Protein AF-A0A1M7CFV3-F1 (afdb_monomer)

pLDDT: mean 93.85, std 5.63, range [60.81, 97.88]

Structure (mmCIF, N/CA/C/O backbone):
data_AF-A0A1M7CFV3-F1
#
_entry.id   AF-A0A1M7CFV3-F1
#
loop_
_atom_site.group_PDB
_atom_site.id
_atom_site.type_symbol
_atom_site.label_atom_id
_atom_site.label_alt_id
_atom_site.label_comp_id
_atom_site.label_asym_id
_atom_site.label_entity_id
_atom_site.label_seq_id
_atom_site.pdbx_PDB_ins_code
_atom_site.Cartn_x
_atom_site.Cartn_y
_atom_site.Cartn_z
_atom_site.occupancy
_atom_site.B_iso_or_equiv
_atom_site.auth_seq_id
_atom_site.auth_comp_id
_atom_site.auth_asym_id
_atom_site.auth_atom_id
_atom_site.pdbx_PDB_model_num
ATOM 1 N N . ILE A 1 1 ? -6.345 -2.783 -17.648 1.00 60.81 1 ILE A N 1
ATOM 2 C CA . ILE A 1 1 ? -6.389 -3.584 -16.397 1.00 60.81 1 ILE A CA 1
ATOM 3 C C . ILE A 1 1 ? -7.479 -4.636 -16.555 1.00 60.81 1 ILE A C 1
ATOM 5 O O . ILE A 1 1 ? -8.569 -4.275 -16.983 1.00 60.81 1 ILE A O 1
ATOM 9 N N . LYS A 1 2 ? -7.207 -5.917 -16.269 1.00 65.56 2 LYS A N 1
ATOM 10 C CA . LYS A 1 2 ? -8.269 -6.935 -16.214 1.00 65.56 2 LYS A CA 1
ATOM 11 C C . 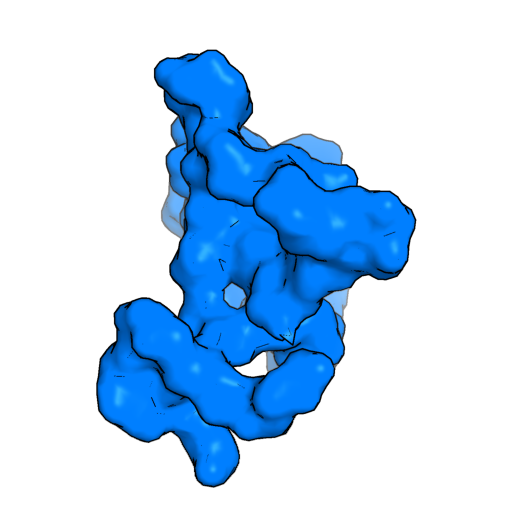LYS A 1 2 ? -9.064 -6.706 -14.920 1.00 65.56 2 LYS A C 1
ATOM 13 O O . LYS A 1 2 ? -8.446 -6.768 -13.855 1.00 65.56 2 LYS A O 1
ATOM 18 N N . PRO A 1 3 ? -10.379 -6.426 -14.973 1.00 72.81 3 PRO A N 1
ATOM 19 C CA . PRO A 1 3 ? -11.188 -6.326 -13.765 1.00 72.81 3 PRO A CA 1
ATOM 20 C C . PRO A 1 3 ? -11.040 -7.602 -12.933 1.00 72.81 3 PRO A C 1
ATOM 22 O O . PRO A 1 3 ? -10.974 -8.698 -13.489 1.00 72.81 3 PRO A O 1
ATOM 25 N N . ASN A 1 4 ? -10.966 -7.457 -11.612 1.00 81.56 4 ASN A N 1
ATOM 26 C CA . ASN A 1 4 ? -10.833 -8.572 -10.675 1.00 81.56 4 ASN A CA 1
ATOM 27 C C . ASN A 1 4 ? -9.621 -9.494 -10.914 1.00 81.56 4 ASN A C 1
ATOM 29 O O . ASN A 1 4 ? -9.733 -10.716 -10.874 1.00 81.56 4 ASN A O 1
ATOM 33 N N . HIS A 1 5 ? -8.442 -8.922 -11.171 1.00 89.06 5 HIS A N 1
ATOM 34 C CA . HIS A 1 5 ? -7.226 -9.714 -11.347 1.00 89.06 5 HIS A CA 1
ATOM 35 C C . HIS A 1 5 ? -6.782 -10.393 -10.031 1.00 89.06 5 HIS A C 1
ATOM 37 O O . HIS A 1 5 ? -6.317 -9.713 -9.116 1.00 89.06 5 HIS A O 1
ATOM 43 N N . GLN A 1 6 ? -6.912 -11.726 -9.953 1.00 92.88 6 GLN A N 1
ATOM 44 C CA . GLN A 1 6 ? -6.532 -12.541 -8.783 1.00 92.88 6 GLN A CA 1
ATOM 45 C C . GLN A 1 6 ? -5.055 -12.364 -8.399 1.00 92.88 6 GLN A C 1
ATOM 47 O O . GLN A 1 6 ? -4.733 -12.067 -7.251 1.00 92.88 6 GLN A O 1
ATOM 52 N N . GLY A 1 7 ? -4.150 -12.497 -9.372 1.00 91.56 7 GLY A N 1
ATOM 53 C CA . GLY A 1 7 ? -2.711 -12.440 -9.125 1.00 91.56 7 GLY A CA 1
ATOM 54 C C . GLY A 1 7 ? -2.253 -13.538 -8.160 1.00 91.56 7 GLY A C 1
ATOM 55 O O . GLY A 1 7 ? -2.645 -14.690 -8.302 1.00 91.56 7 GLY A O 1
ATOM 56 N N . ILE A 1 8 ? -1.428 -13.165 -7.179 1.00 92.81 8 ILE A N 1
ATOM 57 C CA . ILE A 1 8 ? -0.928 -14.071 -6.127 1.00 92.81 8 ILE A CA 1
ATOM 58 C C . ILE A 1 8 ? -1.898 -14.227 -4.946 1.00 92.81 8 ILE A C 1
ATOM 60 O O . ILE A 1 8 ? -1.550 -14.843 -3.939 1.00 92.81 8 ILE A O 1
ATOM 64 N N . CYS A 1 9 ? -3.074 -13.604 -5.018 1.00 95.69 9 CYS A N 1
ATOM 65 C CA . CYS A 1 9 ? -4.053 -13.680 -3.948 1.00 95.69 9 CYS A CA 1
ATOM 66 C C . CYS A 1 9 ? -4.725 -15.062 -3.902 1.00 95.69 9 CYS A C 1
ATOM 68 O O . CYS A 1 9 ? -4.813 -15.731 -4.936 1.00 95.69 9 CYS A O 1
ATOM 70 N N . PRO A 1 10 ? -5.225 -15.479 -2.723 1.00 96.25 10 PRO A N 1
ATOM 71 C CA . PRO A 1 10 ? -5.996 -16.712 -2.592 1.00 96.25 10 PRO A CA 1
ATOM 72 C C . PRO A 1 10 ? -7.210 -16.758 -3.527 1.00 96.25 10 PRO A C 1
ATOM 74 O O . PRO A 1 10 ? -7.655 -15.728 -4.040 1.00 96.25 10 PRO A O 1
ATOM 77 N N . ASP A 1 11 ? -7.778 -17.948 -3.698 1.00 95.25 11 ASP A N 1
ATOM 78 C CA . ASP A 1 11 ? -9.047 -18.114 -4.409 1.00 95.25 11 ASP A CA 1
ATOM 79 C C . ASP A 1 11 ? -10.144 -17.261 -3.762 1.00 95.25 11 ASP A C 1
ATOM 81 O O . ASP A 1 11 ? -10.182 -17.111 -2.541 1.00 95.25 11 ASP A O 1
ATOM 85 N N . ASP A 1 12 ? -11.003 -16.666 -4.592 1.00 94.62 12 ASP A N 1
ATOM 86 C CA . ASP A 1 12 ? -12.010 -15.656 -4.223 1.00 94.62 12 ASP A CA 1
ATOM 87 C C . ASP A 1 12 ? -11.450 -14.311 -3.727 1.00 94.62 12 ASP A C 1
ATOM 89 O O . ASP A 1 12 ? -12.186 -13.462 -3.216 1.00 94.62 12 ASP A O 1
ATOM 93 N N . TRP A 1 13 ? -10.155 -14.063 -3.923 1.00 96.94 13 TRP A N 1
ATOM 94 C CA . TRP A 1 13 ? -9.519 -12.771 -3.678 1.00 96.94 13 TRP A CA 1
ATOM 95 C C . TRP A 1 13 ? -8.886 -12.221 -4.950 1.00 96.94 13 TRP A C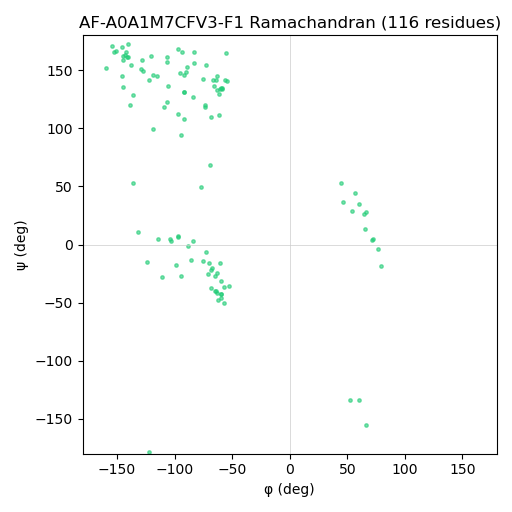 1
ATOM 97 O O . TRP A 1 13 ? -8.651 -12.916 -5.936 1.00 96.94 13 TRP A O 1
ATOM 107 N N . ARG A 1 14 ? -8.607 -10.923 -4.927 1.00 96.38 14 ARG A N 1
ATOM 108 C CA . ARG A 1 14 ? -7.942 -10.204 -6.007 1.00 96.38 14 ARG A CA 1
ATOM 109 C C . ARG A 1 14 ? -6.976 -9.174 -5.472 1.00 96.38 14 ARG A C 1
ATOM 111 O O . ARG A 1 14 ? -7.079 -8.750 -4.322 1.00 96.38 14 ARG A O 1
ATOM 118 N N . LEU A 1 15 ? -6.061 -8.743 -6.330 1.00 95.94 15 LEU A N 1
ATOM 119 C CA . LEU A 1 15 ? -5.152 -7.654 -6.011 1.00 95.94 15 LEU A CA 1
ATOM 120 C C . LEU A 1 15 ? -5.946 -6.379 -5.684 1.00 95.94 15 LEU A C 1
ATOM 122 O O . LEU A 1 15 ? -6.910 -6.026 -6.373 1.00 95.94 15 LEU A O 1
ATOM 126 N N . LEU A 1 16 ? -5.529 -5.712 -4.609 1.00 95.94 16 LEU A N 1
ATOM 127 C CA . LEU A 1 16 ? -6.023 -4.409 -4.175 1.00 95.94 16 LEU A CA 1
ATOM 128 C C . LEU A 1 16 ? -5.742 -3.366 -5.262 1.00 95.94 16 LEU A C 1
ATOM 130 O O . LEU A 1 16 ? -4.607 -3.237 -5.712 1.00 95.94 16 LEU A O 1
ATOM 134 N N . THR A 1 17 ? -6.751 -2.591 -5.649 1.00 96.00 17 THR A N 1
ATOM 135 C CA . THR A 1 17 ? -6.597 -1.425 -6.530 1.00 96.00 17 THR A CA 1
ATOM 136 C C . THR A 1 17 ? -6.512 -0.12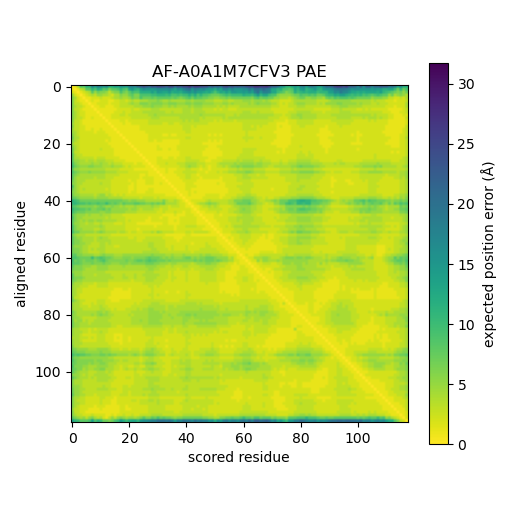9 -5.722 1.00 96.00 17 THR A C 1
ATOM 138 O O . THR A 1 17 ? -6.790 -0.110 -4.520 1.00 96.00 17 THR A O 1
ATOM 141 N N . TYR A 1 18 ? -6.138 0.971 -6.378 1.00 95.94 18 TYR A N 1
ATOM 142 C CA . TYR A 1 18 ? -6.147 2.289 -5.741 1.00 95.94 18 TYR A CA 1
ATOM 143 C C . TYR A 1 18 ? -7.554 2.671 -5.259 1.00 95.94 18 TYR A C 1
ATOM 145 O O . TYR A 1 18 ? -7.714 3.113 -4.123 1.00 95.94 18 TYR A O 1
ATOM 153 N N . ASP A 1 19 ? -8.578 2.409 -6.073 1.00 95.50 19 ASP A N 1
ATOM 154 C CA . ASP A 1 19 ? -9.969 2.720 -5.733 1.00 95.50 19 ASP A CA 1
ATOM 155 C C . ASP A 1 19 ? -10.456 1.912 -4.526 1.00 95.50 19 ASP A C 1
ATOM 157 O O . ASP A 1 19 ? -11.108 2.461 -3.640 1.00 95.50 19 ASP A O 1
ATOM 161 N N . ASP A 1 20 ? -10.079 0.631 -4.427 1.00 96.19 20 ASP A N 1
ATOM 162 C CA . ASP A 1 20 ? -10.375 -0.168 -3.232 1.00 96.19 20 ASP A CA 1
ATOM 163 C C . ASP A 1 20 ? -9.755 0.450 -1.982 1.00 96.19 20 ASP A C 1
ATOM 165 O O . ASP A 1 20 ? -10.398 0.510 -0.936 1.00 96.19 20 ASP A O 1
ATOM 169 N N . PHE A 1 21 ? -8.508 0.916 -2.082 1.00 97.12 21 PHE A N 1
ATOM 170 C CA . PHE A 1 21 ? -7.829 1.541 -0.958 1.00 97.12 21 PHE A CA 1
ATOM 171 C C . PHE A 1 21 ? -8.511 2.849 -0.548 1.00 97.12 21 PHE A C 1
ATOM 173 O O . PHE A 1 21 ? -8.686 3.087 0.643 1.00 97.12 21 PHE A O 1
ATOM 180 N N . VAL A 1 22 ? -8.959 3.667 -1.507 1.00 96.69 22 VAL A N 1
ATOM 181 C CA . VAL A 1 22 ? -9.742 4.881 -1.226 1.00 96.69 22 VAL A CA 1
ATOM 182 C C . VAL A 1 22 ? -11.080 4.536 -0.564 1.00 96.69 22 VAL A C 1
ATOM 184 O O . VAL A 1 22 ? -11.465 5.198 0.398 1.00 96.69 22 VAL A O 1
ATOM 187 N N . VAL A 1 23 ? -11.777 3.489 -1.014 1.00 96.56 23 VAL A N 1
ATOM 188 C CA . VAL A 1 23 ? -13.021 3.027 -0.374 1.00 96.56 23 VAL A CA 1
ATOM 189 C C . VAL A 1 23 ? -12.764 2.572 1.063 1.00 96.56 23 VAL A C 1
ATOM 191 O O . VAL A 1 23 ? -13.477 2.996 1.967 1.00 96.56 23 VAL A O 1
ATOM 194 N N . ILE A 1 24 ? -11.731 1.755 1.286 1.00 96.56 24 ILE A N 1
ATOM 195 C CA . ILE A 1 24 ? -11.323 1.288 2.618 1.00 96.56 24 ILE A CA 1
ATOM 196 C C . ILE A 1 24 ? -10.968 2.471 3.519 1.00 96.56 24 ILE A C 1
ATOM 198 O O . ILE A 1 24 ? -11.417 2.536 4.655 1.00 96.56 24 ILE A O 1
ATOM 202 N N . LEU A 1 25 ? -10.191 3.431 3.016 1.00 97.19 25 LEU A N 1
ATOM 203 C CA . LEU A 1 25 ? -9.772 4.605 3.776 1.00 97.19 25 LEU A CA 1
ATOM 204 C C . LEU A 1 25 ? -10.960 5.407 4.312 1.00 97.19 25 LEU A C 1
ATOM 206 O O . LEU A 1 25 ? -10.882 5.937 5.415 1.00 97.19 25 LEU A O 1
ATOM 210 N N . ASN A 1 26 ? -12.042 5.486 3.539 1.00 96.75 26 ASN A N 1
ATOM 211 C CA . ASN A 1 26 ? -13.243 6.240 3.887 1.00 96.75 26 ASN A CA 1
ATOM 212 C C . ASN A 1 26 ? -14.348 5.361 4.508 1.00 96.75 26 ASN A C 1
ATOM 214 O O . ASN A 1 26 ? -15.471 5.829 4.699 1.00 96.75 26 ASN A O 1
ATOM 218 N N . SER A 1 27 ? -14.070 4.088 4.811 1.00 96.44 27 SER A N 1
ATOM 219 C CA . SER A 1 27 ? -15.060 3.176 5.385 1.00 96.44 27 SER A CA 1
ATOM 220 C C . SER A 1 27 ? -15.185 3.337 6.901 1.00 96.44 27 SER A C 1
ATOM 222 O O . SER A 1 27 ? -14.346 3.947 7.565 1.00 96.44 27 SER A O 1
ATOM 224 N N . ASN A 1 28 ? -16.254 2.761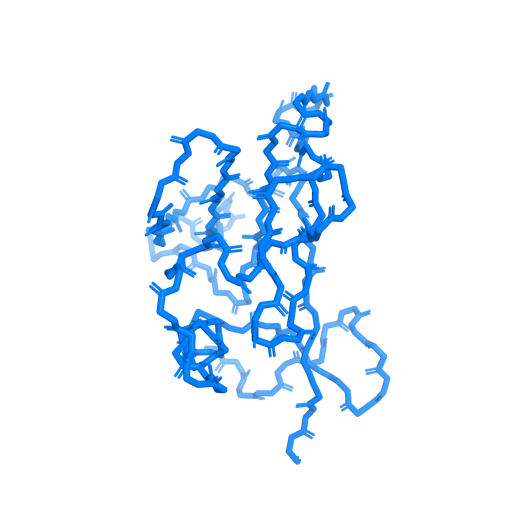 7.460 1.00 95.44 28 ASN A N 1
ATOM 225 C CA . ASN A 1 28 ? -16.464 2.608 8.905 1.00 95.44 28 ASN A CA 1
ATOM 226 C C . ASN A 1 28 ? -16.362 3.914 9.717 1.00 95.44 28 ASN A C 1
ATOM 228 O O . ASN A 1 28 ? -16.006 3.890 10.891 1.00 95.44 28 ASN A O 1
ATOM 232 N N . GLY A 1 29 ? -16.677 5.059 9.099 1.00 95.19 29 GLY A N 1
ATOM 233 C CA . GLY A 1 29 ? -16.603 6.366 9.757 1.00 95.19 29 GLY A CA 1
ATOM 234 C C . GLY A 1 29 ? -15.177 6.790 10.122 1.00 95.19 29 GLY A C 1
ATOM 235 O O . GLY A 1 29 ? -14.989 7.503 11.107 1.00 95.19 29 GLY A O 1
ATOM 236 N N . ASN A 1 30 ? -14.167 6.324 9.378 1.00 97.00 30 ASN A N 1
ATOM 237 C CA . ASN A 1 30 ? -12.777 6.661 9.648 1.00 97.00 30 ASN A CA 1
ATOM 238 C C . ASN A 1 30 ? -12.510 8.173 9.536 1.00 97.00 30 ASN A C 1
ATOM 240 O O . ASN A 1 30 ? -12.457 8.728 8.442 1.00 97.00 30 ASN A O 1
ATOM 244 N N . ASN A 1 31 ? -12.229 8.802 10.679 1.00 96.00 31 ASN A N 1
ATOM 245 C CA . ASN A 1 31 ? -11.857 10.217 10.781 1.00 96.00 31 ASN A CA 1
ATOM 246 C C . ASN A 1 31 ? -10.349 10.433 11.017 1.00 96.00 31 ASN A C 1
ATOM 248 O O . ASN A 1 31 ? -9.912 11.564 11.205 1.00 96.00 31 ASN A O 1
ATOM 252 N N . HIS A 1 32 ? -9.547 9.363 11.004 1.00 95.44 32 HIS A N 1
ATOM 253 C CA . HIS A 1 32 ? -8.094 9.402 11.229 1.00 95.44 32 HIS A CA 1
ATOM 254 C C . HIS A 1 32 ? -7.286 9.424 9.922 1.00 95.44 32 HIS A C 1
ATOM 256 O O . HIS A 1 32 ? -6.064 9.273 9.932 1.00 95.44 32 HIS A O 1
ATOM 262 N N . GLY A 1 33 ? -7.957 9.548 8.772 1.00 95.44 33 GLY A N 1
ATOM 263 C CA . GLY A 1 33 ? -7.306 9.498 7.467 1.00 95.44 33 GLY A CA 1
ATOM 264 C C . GLY A 1 33 ? -6.438 8.246 7.324 1.00 95.44 33 GLY A C 1
ATOM 265 O O . GLY A 1 33 ? -6.856 7.141 7.682 1.00 95.44 33 GLY A O 1
ATOM 266 N N . ILE A 1 34 ? -5.214 8.416 6.818 1.00 96.56 34 ILE A N 1
ATOM 267 C CA . ILE A 1 34 ? -4.288 7.304 6.557 1.00 96.56 34 ILE A CA 1
ATOM 268 C C . ILE A 1 34 ? -3.882 6.544 7.829 1.00 96.56 34 ILE A C 1
ATOM 270 O O . ILE A 1 34 ? -3.525 5.373 7.760 1.00 96.56 34 ILE A O 1
ATOM 274 N N . GLU A 1 35 ? -3.948 7.170 9.004 1.00 96.38 35 GLU A N 1
ATOM 275 C CA . GLU A 1 35 ? -3.615 6.512 10.270 1.00 96.38 35 GLU A CA 1
ATOM 276 C C . GLU A 1 35 ? -4.690 5.483 10.660 1.00 96.38 35 GLU A C 1
ATOM 278 O O . GLU A 1 35 ? -4.397 4.484 11.317 1.00 96.38 35 GLU A O 1
ATOM 283 N N . GLY A 1 36 ? -5.927 5.673 10.189 1.00 96.69 36 GLY A N 1
ATOM 284 C CA . GLY A 1 36 ? -7.049 4.754 10.399 1.00 96.69 36 GLY A CA 1
ATOM 285 C C . GLY A 1 36 ? -6.946 3.421 9.653 1.00 96.69 36 GLY A C 1
ATOM 286 O O . GLY A 1 36 ? -7.637 2.463 9.994 1.00 96.69 36 GLY A O 1
ATOM 287 N N . VAL A 1 37 ? -6.063 3.326 8.657 1.00 96.44 37 VAL A N 1
ATOM 288 C CA . VAL A 1 37 ? -5.766 2.078 7.927 1.00 96.44 37 VAL A CA 1
ATOM 289 C C . VAL A 1 37 ? -4.441 1.446 8.363 1.00 96.44 37 VAL A C 1
ATOM 291 O O . VAL A 1 37 ? -4.000 0.453 7.785 1.00 96.44 37 VAL A O 1
ATOM 294 N N . ARG A 1 38 ? -3.762 2.023 9.360 1.00 96.06 38 ARG A N 1
ATOM 295 C CA . ARG A 1 38 ? -2.536 1.470 9.942 1.00 96.06 38 ARG A CA 1
ATOM 296 C C . ARG A 1 38 ? -2.850 0.540 11.103 1.00 96.06 38 ARG A C 1
ATOM 298 O O . ARG A 1 38 ? -3.800 0.748 11.854 1.00 96.06 38 ARG A O 1
ATOM 305 N N . SER A 1 39 ? -1.990 -0.454 11.266 1.00 94.56 39 SER A N 1
ATOM 306 C CA . SER A 1 39 ? -1.976 -1.371 12.396 1.00 94.56 39 SER A CA 1
ATOM 307 C C . SER A 1 39 ? -1.787 -0.618 13.711 1.00 94.56 39 SER A C 1
ATOM 309 O O . SER A 1 39 ? -0.863 0.188 13.849 1.00 94.56 39 SER A O 1
ATOM 311 N N . THR A 1 40 ? -2.600 -0.960 14.709 1.00 93.50 40 THR A N 1
ATOM 312 C CA . THR A 1 40 ? -2.377 -0.570 16.111 1.00 93.50 40 THR A CA 1
ATOM 313 C C . THR A 1 40 ? -1.142 -1.256 16.702 1.00 93.50 40 THR A C 1
ATOM 315 O O . THR A 1 40 ? -0.559 -0.777 17.670 1.00 93.50 40 THR A O 1
ATOM 318 N N . PHE A 1 41 ? -0.695 -2.361 16.100 1.00 88.25 41 PHE A N 1
ATOM 319 C CA . PHE A 1 41 ? 0.508 -3.079 16.495 1.00 88.25 41 PHE A CA 1
ATOM 320 C C . PHE A 1 41 ? 1.727 -2.576 15.712 1.00 88.25 41 PHE A C 1
ATOM 322 O O . PHE A 1 41 ? 1.855 -2.848 14.515 1.00 88.25 41 PHE A O 1
ATOM 329 N N . GLY A 1 42 ? 2.613 -1.844 16.392 1.00 85.38 42 GLY A N 1
ATOM 330 C CA . GLY A 1 42 ? 3.960 -1.511 15.909 1.00 85.38 42 GLY A CA 1
ATOM 331 C C . GLY A 1 42 ? 4.056 -0.486 14.772 1.00 85.38 42 GLY A C 1
ATOM 332 O O . GLY A 1 42 ? 5.156 -0.259 14.282 1.00 85.38 42 GLY A O 1
ATOM 333 N N . PHE A 1 43 ? 2.945 0.129 14.342 1.00 93.38 43 PHE A N 1
ATOM 334 C CA . PHE A 1 43 ? 2.939 1.116 13.247 1.00 93.38 43 PHE A CA 1
ATOM 335 C C . PHE A 1 43 ? 2.171 2.415 13.557 1.00 93.38 43 PHE A C 1
ATOM 337 O O . PHE A 1 43 ? 1.941 3.227 12.663 1.00 93.38 43 PHE A O 1
ATOM 344 N N . GLY A 1 44 ? 1.779 2.617 14.823 1.00 89.50 44 GLY A N 1
ATOM 345 C CA . GLY A 1 44 ? 1.156 3.861 15.294 1.00 89.50 44 GLY A CA 1
ATOM 346 C C . GLY A 1 44 ? -0.209 4.167 14.670 1.00 89.50 44 GLY A C 1
ATOM 347 O O . GLY A 1 44 ? -0.564 5.330 14.525 1.00 89.50 44 GLY A O 1
ATOM 348 N N . GLY A 1 45 ? -0.945 3.143 14.235 1.00 93.75 45 GLY A N 1
ATOM 349 C CA . GLY A 1 45 ? -2.254 3.294 13.610 1.00 93.75 45 GLY A CA 1
ATOM 350 C C . GLY A 1 45 ? -3.435 3.172 14.559 1.00 93.75 45 GLY A C 1
ATOM 351 O O . GLY A 1 45 ? -3.310 2.640 15.659 1.00 93.75 45 GLY A O 1
ATOM 352 N N . TYR A 1 46 ? -4.604 3.592 14.079 1.00 95.06 46 TYR A N 1
ATOM 353 C CA . TYR A 1 46 ? -5.875 3.457 14.795 1.00 95.06 46 TYR A CA 1
ATOM 354 C C . TYR A 1 46 ? -6.706 2.252 14.331 1.00 95.06 46 TYR A C 1
ATOM 356 O O . TYR A 1 46 ? -7.612 1.837 15.049 1.00 95.06 46 TYR A O 1
ATOM 364 N N . ASN A 1 47 ? -6.414 1.683 13.151 1.00 94.75 47 ASN A N 1
ATOM 365 C CA . ASN A 1 47 ? -7.146 0.558 12.546 1.00 94.75 47 ASN A CA 1
ATOM 366 C C . ASN A 1 47 ? -8.688 0.712 12.583 1.00 94.75 47 ASN A C 1
ATOM 368 O O . ASN A 1 47 ? -9.429 -0.252 12.773 1.00 94.75 47 ASN A O 1
ATOM 372 N N . THR A 1 48 ? -9.193 1.932 12.417 1.00 96.38 48 THR A N 1
ATOM 373 C CA . THR A 1 48 ? -10.629 2.263 12.471 1.00 96.38 48 THR A CA 1
ATOM 374 C C . THR A 1 48 ? -11.422 1.682 11.303 1.00 96.38 48 THR A C 1
ATO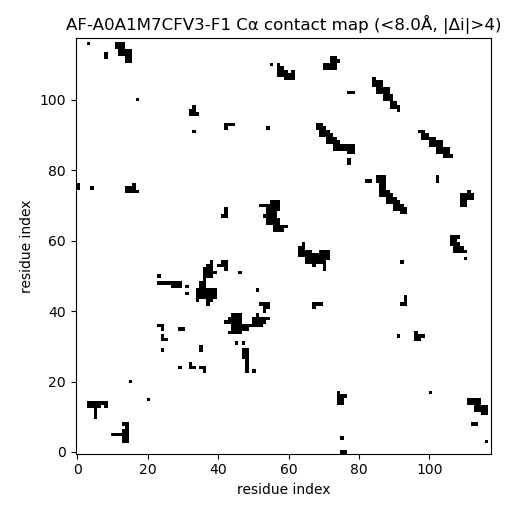M 376 O O . THR A 1 48 ? -12.630 1.485 11.394 1.00 96.38 48 THR A O 1
ATOM 379 N N . THR A 1 49 ? -10.743 1.365 10.204 1.00 95.81 49 THR A N 1
ATOM 380 C CA . THR A 1 49 ? -11.346 0.772 9.002 1.00 95.81 49 THR A CA 1
ATOM 381 C C . THR A 1 49 ? -11.442 -0.755 9.077 1.00 95.81 49 THR A C 1
ATOM 383 O O . THR A 1 49 ? -12.136 -1.365 8.267 1.00 95.81 49 THR A O 1
ATOM 386 N N . GLY A 1 50 ? -10.752 -1.395 10.030 1.00 92.69 50 GLY A N 1
ATOM 387 C CA . GLY A 1 50 ? -10.539 -2.847 10.061 1.00 92.69 50 GLY A CA 1
ATOM 388 C C . GLY A 1 50 ? -9.475 -3.342 9.069 1.00 92.69 50 GLY A C 1
ATOM 389 O O . GLY A 1 50 ? -9.138 -4.527 9.067 1.00 92.69 50 GLY A O 1
ATOM 390 N N . TYR A 1 51 ? -8.921 -2.451 8.241 1.00 93.69 51 TYR A N 1
ATOM 391 C CA . TYR A 1 51 ? -7.773 -2.732 7.391 1.00 93.69 51 TYR A CA 1
ATOM 392 C C . TYR A 1 51 ? -6.477 -2.362 8.112 1.00 93.69 51 TYR A C 1
ATOM 394 O O . TYR A 1 51 ? -6.323 -1.253 8.614 1.00 93.69 51 TYR A O 1
ATOM 402 N N . SER A 1 52 ? -5.514 -3.286 8.106 1.00 92.38 52 SER A N 1
ATOM 403 C CA . SER A 1 52 ? -4.272 -3.142 8.865 1.00 92.38 52 SER A CA 1
ATOM 404 C C . SER A 1 52 ? -3.046 -3.123 7.954 1.00 92.38 52 SER A C 1
ATOM 406 O O . SER A 1 52 ? -2.560 -4.166 7.497 1.00 92.38 52 SER A O 1
ATOM 408 N N . LEU A 1 53 ? -2.533 -1.926 7.670 1.00 95.44 53 LEU A N 1
ATOM 409 C CA . LEU A 1 53 ? -1.177 -1.737 7.168 1.00 95.44 53 LEU A CA 1
ATOM 410 C C . LEU A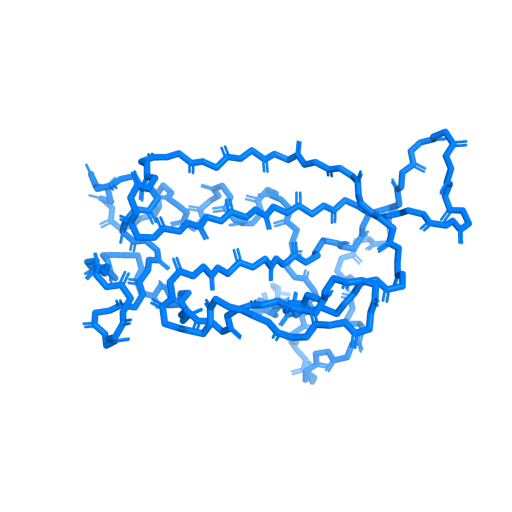 1 53 ? -0.194 -1.963 8.311 1.00 95.44 53 LEU A C 1
ATOM 412 O O . LEU A 1 53 ? -0.199 -1.231 9.295 1.00 95.44 53 LEU A O 1
ATOM 416 N N . VAL A 1 54 ? 0.671 -2.955 8.169 1.00 94.62 54 VAL A N 1
ATOM 417 C CA . VAL A 1 54 ? 1.797 -3.164 9.081 1.00 94.62 54 VAL A CA 1
ATOM 418 C C . VAL A 1 54 ? 3.013 -2.423 8.538 1.00 94.62 54 VAL A C 1
ATOM 420 O O . VAL A 1 54 ? 3.180 -2.347 7.320 1.00 94.62 54 VAL A O 1
ATOM 423 N N . GLY A 1 55 ? 3.860 -1.890 9.420 1.00 94.38 55 GLY A N 1
ATOM 424 C CA . GLY A 1 55 ? 5.124 -1.247 9.051 1.00 94.38 55 GLY A CA 1
ATOM 425 C C . GLY A 1 55 ? 6.130 -2.270 8.526 1.00 94.38 55 GLY A C 1
ATOM 426 O O . GLY A 1 55 ? 7.099 -2.595 9.200 1.00 94.38 55 GLY A O 1
ATOM 427 N N . ALA A 1 56 ? 5.876 -2.842 7.351 1.00 94.19 56 ALA A N 1
ATOM 428 C CA . ALA A 1 56 ? 6.684 -3.912 6.774 1.00 94.19 56 ALA A CA 1
ATOM 429 C C . ALA A 1 56 ? 8.044 -3.424 6.252 1.00 94.19 56 ALA A C 1
ATOM 431 O O . ALA A 1 56 ? 8.859 -4.238 5.833 1.00 94.19 56 ALA A O 1
ATOM 432 N N . GLY A 1 57 ? 8.292 -2.115 6.244 1.00 95.44 57 GLY A N 1
ATOM 433 C CA . GLY A 1 57 ? 9.407 -1.533 5.523 1.00 95.44 57 GLY A CA 1
ATOM 434 C C . GLY A 1 57 ? 9.236 -1.704 4.018 1.00 95.44 57 GLY A C 1
ATOM 435 O O . GLY A 1 57 ? 8.122 -1.800 3.490 1.00 95.44 57 GLY A O 1
ATOM 436 N N . TYR A 1 58 ? 10.359 -1.691 3.315 1.00 95.62 58 TYR A N 1
ATOM 437 C CA . TYR A 1 58 ? 10.402 -1.860 1.870 1.00 95.62 58 TYR A CA 1
ATOM 438 C C . TYR A 1 58 ? 11.792 -2.296 1.420 1.00 95.62 58 TYR A C 1
ATOM 440 O O . TYR A 1 58 ? 12.798 -1.962 2.049 1.00 95.62 58 TYR A O 1
ATOM 448 N N . ASN A 1 59 ? 11.846 -3.017 0.300 1.00 96.94 59 ASN A N 1
ATOM 449 C CA . ASN A 1 59 ? 13.086 -3.280 -0.413 1.00 96.94 59 ASN A CA 1
ATOM 450 C C . ASN A 1 59 ? 13.231 -2.270 -1.558 1.00 96.94 59 ASN A C 1
ATOM 452 O O . ASN A 1 59 ? 12.459 -2.296 -2.516 1.00 96.94 59 ASN A O 1
ATOM 456 N N . TRP A 1 60 ? 14.216 -1.381 -1.458 1.00 94.81 60 TRP A N 1
ATOM 457 C CA . TRP A 1 60 ? 14.539 -0.411 -2.498 1.00 94.81 60 TRP A CA 1
ATOM 458 C C . TRP A 1 60 ? 15.855 -0.779 -3.163 1.00 94.81 60 TRP A C 1
ATOM 460 O O . TRP A 1 60 ? 16.890 -0.763 -2.498 1.00 94.81 60 TRP A O 1
ATOM 470 N N . ASN A 1 61 ? 15.837 -1.067 -4.466 1.00 89.12 61 ASN A N 1
ATOM 471 C CA . ASN A 1 61 ? 17.021 -1.492 -5.218 1.00 89.12 61 ASN A CA 1
ATOM 472 C C . ASN A 1 61 ? 17.850 -2.550 -4.458 1.00 89.12 61 ASN A C 1
ATOM 474 O O . ASN A 1 61 ? 19.049 -2.371 -4.252 1.00 89.12 61 ASN A O 1
ATOM 478 N N . TYR A 1 62 ? 17.202 -3.631 -4.021 1.00 89.31 62 TYR A N 1
ATOM 479 C CA . TYR A 1 62 ? 17.804 -4.751 -3.283 1.00 89.31 62 TYR A CA 1
ATOM 480 C C . TYR A 1 62 ? 18.222 -4.458 -1.828 1.00 89.31 62 TYR A C 1
ATOM 482 O O . TYR A 1 62 ? 18.748 -5.349 -1.165 1.00 89.31 62 TYR A O 1
ATOM 490 N N . GLY A 1 63 ? 17.947 -3.265 -1.289 1.00 94.69 63 GLY A N 1
ATOM 491 C CA . GLY A 1 63 ? 18.192 -2.915 0.115 1.00 94.69 63 GLY A CA 1
ATOM 492 C C . GLY A 1 63 ? 16.907 -2.835 0.941 1.00 94.69 63 GLY A C 1
ATOM 493 O O . GLY A 1 63 ? 16.022 -2.038 0.628 1.00 94.69 63 GLY A O 1
ATOM 494 N N . PHE A 1 64 ? 16.806 -3.622 2.016 1.00 96.12 64 PHE A N 1
ATOM 495 C CA . PHE A 1 64 ? 15.646 -3.620 2.916 1.00 96.12 64 PHE A CA 1
ATOM 496 C C . PHE A 1 64 ? 15.827 -2.646 4.086 1.00 96.12 64 PHE A C 1
ATOM 498 O O . PHE A 1 64 ? 16.870 -2.658 4.739 1.00 96.12 64 PHE A O 1
ATOM 505 N N . LYS A 1 65 ? 14.826 -1.797 4.349 1.00 96.06 65 LYS A N 1
ATOM 506 C CA . LYS A 1 65 ? 14.885 -0.762 5.398 1.00 96.06 65 LYS A CA 1
ATOM 507 C C . LYS A 1 65 ? 13.509 -0.356 5.933 1.00 96.06 65 LYS A C 1
ATOM 509 O O . LYS A 1 65 ? 12.480 -0.703 5.355 1.00 96.06 65 LYS A O 1
ATOM 514 N N . ASN A 1 66 ? 13.523 0.428 7.014 1.00 94.75 66 ASN A N 1
ATOM 515 C CA . ASN A 1 66 ? 12.367 1.090 7.636 1.00 94.75 66 ASN A CA 1
ATOM 516 C C . ASN A 1 66 ? 11.272 0.122 8.123 1.00 94.75 66 ASN A C 1
ATOM 518 O O . ASN A 1 66 ? 10.079 0.435 8.064 1.00 94.75 66 ASN A O 1
ATOM 522 N N . ILE A 1 67 ? 11.676 -1.056 8.607 1.00 94.19 67 ILE A N 1
ATOM 523 C CA . ILE A 1 67 ? 10.782 -1.971 9.328 1.00 94.19 67 ILE A CA 1
ATOM 524 C C . ILE A 1 67 ? 10.248 -1.245 10.565 1.00 94.19 67 ILE A C 1
ATOM 526 O O . ILE A 1 67 ? 10.999 -0.585 11.273 1.00 94.19 67 ILE A O 1
ATOM 530 N N . GLY A 1 68 ? 8.949 -1.350 10.809 1.00 93.12 68 GLY A N 1
ATOM 531 C CA . GLY A 1 68 ? 8.237 -0.634 11.863 1.00 93.12 68 GLY A CA 1
ATOM 532 C C . GLY A 1 68 ? 7.908 0.816 11.511 1.00 93.12 68 GLY A C 1
ATOM 533 O O . GLY A 1 68 ? 6.994 1.373 12.101 1.00 93.12 68 GLY A O 1
ATOM 534 N N . GLU A 1 69 ? 8.566 1.423 10.522 1.00 94.50 69 GLU A N 1
ATOM 535 C CA . GLU A 1 69 ? 8.490 2.871 10.276 1.00 94.50 69 GLU A CA 1
ATOM 536 C C . GLU A 1 69 ? 7.748 3.259 8.997 1.00 94.50 69 GLU A C 1
ATOM 538 O O . GLU A 1 69 ? 7.158 4.341 8.930 1.00 94.50 69 GLU A O 1
ATOM 543 N N . ALA A 1 70 ? 7.747 2.391 7.982 1.00 95.19 70 ALA A N 1
ATOM 544 C CA . ALA A 1 70 ? 7.098 2.646 6.700 1.00 95.19 70 ALA A CA 1
ATOM 545 C C . ALA A 1 70 ? 6.456 1.390 6.104 1.00 95.19 70 ALA A C 1
ATOM 547 O O . ALA A 1 70 ? 6.776 0.260 6.472 1.00 95.19 70 ALA A O 1
ATOM 548 N N . VAL A 1 71 ? 5.570 1.600 5.136 1.00 96.25 71 VAL A N 1
ATOM 549 C CA . VAL A 1 71 ? 5.022 0.550 4.280 1.00 96.25 71 VAL A CA 1
ATOM 550 C C . VAL A 1 71 ? 4.801 1.099 2.878 1.00 96.25 71 VAL A C 1
ATOM 552 O O . VAL A 1 71 ? 4.277 2.199 2.705 1.00 96.25 71 VAL A O 1
ATOM 555 N N . TYR A 1 72 ? 5.202 0.309 1.887 1.00 97.00 72 TYR A N 1
ATOM 556 C CA . TYR A 1 72 ? 4.940 0.542 0.471 1.00 97.00 72 TYR A CA 1
ATOM 557 C C . TYR A 1 72 ? 4.123 -0.627 -0.064 1.00 97.00 72 TYR A C 1
ATOM 559 O O . TYR A 1 72 ? 4.323 -1.769 0.370 1.00 97.00 72 TYR A O 1
ATOM 567 N N . TRP A 1 73 ? 3.230 -0.367 -1.013 1.00 97.25 73 TRP A N 1
ATOM 568 C CA . TRP A 1 73 ? 2.469 -1.417 -1.679 1.00 97.25 73 TRP A CA 1
ATOM 569 C C . TRP A 1 73 ? 2.194 -1.097 -3.144 1.00 97.25 73 TRP A C 1
ATOM 571 O O . TRP A 1 73 ? 1.971 0.056 -3.505 1.00 97.25 73 TRP A O 1
ATOM 581 N N . PHE A 1 74 ? 2.194 -2.138 -3.976 1.00 96.81 74 PHE A N 1
ATOM 582 C CA . PHE A 1 74 ? 1.854 -2.033 -5.394 1.00 96.81 74 PHE A CA 1
ATOM 583 C C . PHE A 1 74 ? 0.354 -2.214 -5.640 1.00 96.81 74 PHE A C 1
ATOM 585 O O . PHE A 1 74 ? -0.332 -2.941 -4.916 1.00 96.81 74 PHE A O 1
ATOM 592 N N . TYR A 1 75 ? -0.116 -1.607 -6.727 1.00 96.19 75 TYR A N 1
ATOM 593 C CA . TYR A 1 75 ? -1.414 -1.855 -7.350 1.00 96.19 75 TYR A CA 1
ATOM 594 C C . TYR A 1 75 ? -1.232 -2.640 -8.664 1.00 96.19 75 TYR A C 1
ATOM 596 O O . TYR A 1 75 ? -0.162 -2.574 -9.273 1.00 96.19 75 TYR A O 1
ATOM 604 N N . PRO A 1 76 ? -2.261 -3.359 -9.158 1.00 94.44 76 PRO A N 1
ATOM 605 C CA . PRO A 1 76 ? -2.220 -4.101 -10.422 1.00 94.44 76 PRO A CA 1
ATOM 606 C C . PRO A 1 76 ? -2.361 -3.176 -11.648 1.00 94.44 76 PRO A C 1
ATOM 608 O O . PRO A 1 76 ? -3.187 -3.408 -12.533 1.00 94.44 76 PRO A O 1
ATOM 611 N N . GLU A 1 77 ? -1.577 -2.103 -11.685 1.00 94.44 77 GLU A N 1
ATOM 612 C CA . GLU A 1 77 ? -1.592 -1.079 -12.726 1.00 94.44 77 GLU A CA 1
ATOM 613 C C . GLU A 1 77 ? -0.160 -0.712 -13.116 1.00 94.44 77 GLU A C 1
ATOM 615 O O . GLU A 1 77 ? 0.678 -0.424 -12.263 1.00 94.44 77 GLU A O 1
ATOM 620 N N . GLU A 1 78 ? 0.125 -0.736 -14.414 1.00 94.94 78 GLU A N 1
ATOM 621 C CA . GLU A 1 78 ? 1.432 -0.368 -14.957 1.00 94.94 78 GLU A CA 1
ATOM 622 C C . GLU A 1 78 ? 1.560 1.150 -15.116 1.00 94.94 78 GLU A C 1
ATOM 624 O O . GLU A 1 78 ? 0.568 1.866 -15.230 1.00 94.94 78 GLU A O 1
ATOM 629 N N . ASP A 1 79 ? 2.796 1.640 -15.127 1.00 95.56 79 ASP A N 1
ATOM 630 C CA . ASP A 1 79 ? 3.087 3.024 -15.505 1.00 95.56 79 ASP A CA 1
ATOM 631 C C . ASP A 1 79 ? 2.712 3.283 -16.972 1.00 95.56 79 ASP A C 1
ATOM 633 O O . ASP A 1 79 ? 2.946 2.425 -17.822 1.00 95.56 79 ASP A O 1
ATOM 637 N N . ALA A 1 80 ? 2.173 4.466 -17.274 1.00 93.50 80 ALA A N 1
ATOM 638 C CA . ALA A 1 80 ? 1.755 4.815 -18.631 1.00 93.50 80 ALA A CA 1
ATOM 639 C C . ALA A 1 80 ? 2.939 4.965 -19.604 1.00 93.50 80 ALA A C 1
ATOM 641 O O . ALA A 1 80 ? 2.842 4.544 -20.756 1.00 93.50 80 ALA A O 1
ATOM 642 N N . ASP A 1 81 ? 4.059 5.519 -19.136 1.00 95.44 81 ASP A N 1
ATOM 643 C CA . ASP A 1 81 ? 5.214 5.854 -19.976 1.00 95.44 81 ASP A CA 1
ATOM 644 C C . ASP A 1 81 ? 6.266 4.734 -19.996 1.00 95.44 81 ASP A C 1
ATOM 646 O O . ASP A 1 81 ? 7.046 4.591 -20.934 1.00 95.44 81 ASP A O 1
ATOM 650 N N . SER A 1 82 ? 6.334 3.937 -18.932 1.00 96.69 82 SER A N 1
ATOM 651 C CA . SER A 1 82 ? 7.343 2.901 -18.697 1.00 96.69 82 SER A CA 1
ATOM 652 C C . SER A 1 82 ? 6.732 1.595 -18.164 1.00 96.69 82 SER A C 1
ATOM 654 O O . SER A 1 82 ? 7.220 1.056 -17.159 1.00 96.69 82 SER A O 1
ATOM 656 N N . PRO A 1 83 ? 5.717 1.021 -18.840 1.00 95.75 83 PRO A N 1
ATOM 657 C CA . PRO A 1 83 ? 4.982 -0.143 -18.342 1.00 95.75 83 PRO A CA 1
ATOM 658 C C . PRO A 1 83 ? 5.884 -1.362 -18.126 1.00 95.75 83 PRO A C 1
ATOM 660 O O . PRO A 1 83 ? 5.695 -2.127 -17.186 1.00 95.75 83 PRO A O 1
ATOM 663 N N . ALA A 1 84 ? 6.945 -1.518 -18.925 1.00 96.38 84 ALA A N 1
ATOM 664 C CA . ALA A 1 84 ? 7.886 -2.630 -18.789 1.00 96.38 84 ALA A CA 1
ATOM 665 C C . ALA A 1 84 ? 8.684 -2.610 -17.472 1.00 96.38 84 ALA A C 1
ATOM 667 O O . ALA A 1 84 ? 9.106 -3.662 -16.996 1.00 96.38 84 ALA A O 1
ATOM 668 N N . THR A 1 85 ? 8.905 -1.437 -16.870 1.00 96.62 85 THR A N 1
ATOM 669 C CA . THR A 1 8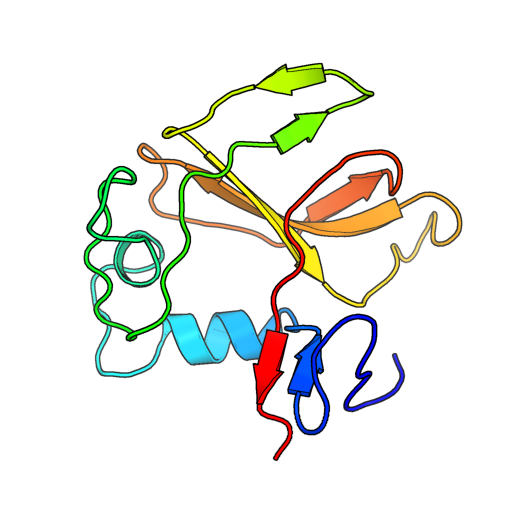5 ? 9.837 -1.293 -15.737 1.00 96.62 85 THR A CA 1
ATOM 670 C C . THR A 1 85 ? 9.218 -0.689 -14.488 1.00 96.62 85 THR A C 1
ATOM 672 O O . THR A 1 85 ? 9.817 -0.820 -13.421 1.00 96.62 85 THR A O 1
ATOM 675 N N . LYS A 1 86 ? 8.037 -0.068 -14.578 1.00 97.56 86 LYS A N 1
ATOM 676 C CA . LYS A 1 86 ? 7.378 0.615 -13.461 1.00 97.56 86 LYS A CA 1
ATOM 677 C C . LYS A 1 86 ? 5.923 0.176 -13.289 1.00 97.56 86 LYS A C 1
ATOM 679 O O . LYS A 1 86 ? 5.261 -0.229 -14.243 1.00 97.56 86 LYS A O 1
ATOM 684 N N . ALA A 1 87 ? 5.447 0.243 -12.053 1.00 96.19 87 ALA A N 1
ATOM 685 C CA . ALA A 1 87 ? 4.071 -0.047 -11.673 1.00 96.19 87 ALA A CA 1
ATOM 686 C C . ALA A 1 87 ? 3.581 0.983 -10.655 1.00 96.19 87 ALA A C 1
ATOM 688 O O . ALA A 1 87 ? 4.381 1.561 -9.918 1.00 96.19 87 ALA A O 1
ATOM 689 N N . SER A 1 88 ? 2.267 1.183 -10.622 1.00 96.88 88 SER A N 1
ATOM 690 C CA . SER A 1 88 ? 1.605 2.073 -9.678 1.00 96.88 88 SER A CA 1
ATOM 691 C C . SER A 1 88 ? 1.750 1.565 -8.251 1.00 96.88 88 SER A C 1
ATOM 693 O O . SER A 1 88 ? 1.516 0.388 -7.971 1.00 96.88 88 SER A O 1
ATOM 695 N N . ASP A 1 89 ? 2.056 2.468 -7.332 1.00 97.44 89 ASP A N 1
ATOM 696 C CA . ASP A 1 89 ? 2.257 2.156 -5.924 1.00 97.44 89 ASP A CA 1
ATOM 697 C C . ASP A 1 89 ? 1.779 3.290 -5.017 1.00 97.44 89 ASP A C 1
ATOM 699 O O . ASP A 1 89 ? 1.437 4.388 -5.460 1.00 97.44 89 ASP A O 1
ATOM 703 N N . SER A 1 90 ? 1.730 3.009 -3.724 1.00 97.88 90 SER A N 1
ATOM 704 C CA . SER A 1 90 ? 1.530 4.003 -2.678 1.00 97.88 90 SER A CA 1
ATOM 705 C C . SER A 1 90 ? 2.409 3.671 -1.486 1.00 97.88 90 SER A C 1
ATOM 707 O O . SER A 1 90 ? 2.856 2.535 -1.305 1.00 97.88 90 SER A O 1
ATOM 709 N N . PHE A 1 91 ? 2.622 4.673 -0.639 1.00 96.38 91 PHE A N 1
ATOM 710 C CA . PHE A 1 91 ? 3.347 4.487 0.600 1.00 96.38 91 PHE A CA 1
ATOM 711 C C . PHE A 1 91 ? 2.786 5.353 1.712 1.00 96.38 91 PHE A C 1
ATOM 713 O O . PHE A 1 91 ? 2.127 6.369 1.485 1.00 96.38 91 PHE A O 1
ATOM 720 N N . THR A 1 92 ? 3.080 4.940 2.936 1.00 96.12 92 THR A N 1
ATOM 721 C CA . THR A 1 92 ? 2.889 5.770 4.114 1.00 96.12 92 THR A CA 1
ATOM 722 C C . THR A 1 92 ? 3.886 5.364 5.201 1.00 96.12 92 THR A C 1
ATOM 724 O O . THR A 1 92 ? 4.521 4.310 5.118 1.00 96.12 92 THR A O 1
ATOM 727 N N . GLY A 1 93 ? 4.048 6.196 6.221 1.00 94.94 93 GLY A N 1
ATOM 728 C CA . GLY A 1 93 ? 4.950 5.954 7.344 1.00 94.94 93 GLY A CA 1
ATOM 729 C C . GLY A 1 93 ? 4.433 6.622 8.605 1.00 94.94 93 GLY A C 1
ATOM 730 O O . GLY A 1 93 ? 3.527 7.446 8.518 1.00 94.94 93 GLY A O 1
ATOM 731 N N . GLN A 1 94 ? 4.990 6.273 9.763 1.00 92.56 94 GLN A N 1
ATOM 732 C CA . GLN A 1 94 ? 4.454 6.694 11.066 1.00 92.56 94 GLN A CA 1
ATOM 733 C C . GLN A 1 94 ? 4.252 8.214 11.193 1.00 92.56 94 GLN A C 1
ATOM 735 O O . GLN A 1 94 ? 3.275 8.650 11.786 1.00 92.56 94 GLN A O 1
ATOM 740 N N . SER A 1 95 ? 5.137 9.018 10.597 1.00 89.62 95 SER A N 1
ATOM 741 C CA . SER A 1 95 ? 5.096 10.486 10.651 1.00 89.62 95 SER A CA 1
ATOM 742 C C . SER A 1 95 ? 4.252 11.150 9.557 1.00 89.62 95 SER A C 1
ATOM 744 O O . SER A 1 95 ? 4.164 12.375 9.509 1.00 89.62 95 SER A O 1
ATOM 746 N N . LEU A 1 96 ? 3.657 10.373 8.650 1.00 93.25 96 LEU A N 1
ATOM 747 C CA . LEU A 1 96 ? 2.848 10.904 7.555 1.00 93.25 96 LEU A CA 1
ATOM 748 C C . LEU A 1 96 ? 1.370 10.910 7.938 1.00 93.25 96 LEU A C 1
ATOM 750 O O . LEU A 1 96 ? 0.899 10.015 8.627 1.00 93.25 96 LEU A O 1
ATOM 754 N N . ASN A 1 97 ? 0.617 11.879 7.434 1.00 92.88 97 ASN A N 1
ATOM 755 C CA . ASN A 1 97 ? -0.841 11.968 7.594 1.00 92.88 97 ASN A CA 1
ATOM 756 C C . ASN A 1 97 ? -1.589 11.821 6.257 1.00 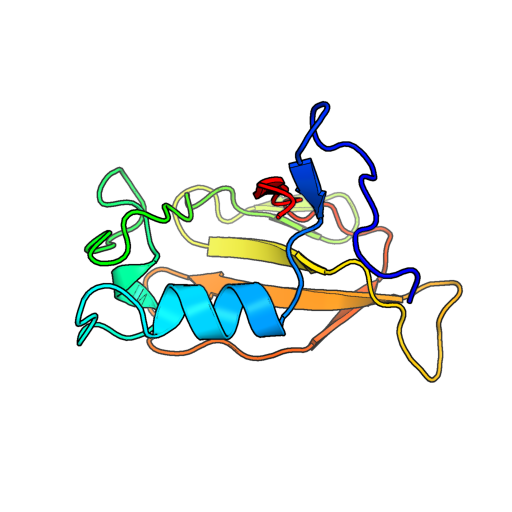92.88 97 ASN A C 1
ATOM 758 O O . ASN A 1 97 ? -2.810 11.937 6.192 1.00 92.88 97 ASN A O 1
ATOM 762 N N . SER A 1 98 ? -0.851 11.543 5.185 1.00 91.25 98 SER A N 1
ATOM 763 C CA . SER A 1 98 ? -1.369 11.365 3.837 1.00 91.25 98 SER A CA 1
ATOM 764 C C . SER A 1 98 ? -0.652 10.218 3.122 1.00 91.25 98 SER A C 1
ATOM 766 O O . SER A 1 98 ? 0.301 9.614 3.628 1.00 91.25 98 SER A O 1
ATOM 768 N N . PHE A 1 99 ? -1.169 9.896 1.945 1.00 94.00 99 PHE A N 1
ATOM 769 C CA . PHE A 1 99 ? -0.584 8.990 0.971 1.00 94.00 99 PHE A CA 1
ATOM 770 C C . PHE A 1 99 ? -0.920 9.537 -0.418 1.00 94.00 99 PHE A C 1
ATOM 772 O O . PHE A 1 99 ? -1.847 10.334 -0.574 1.00 94.00 99 PHE A O 1
ATOM 779 N N . ALA A 1 100 ? -0.192 9.089 -1.431 1.00 93.75 100 ALA A N 1
ATOM 780 C CA . ALA A 1 100 ? -0.515 9.389 -2.815 1.00 93.75 100 ALA A CA 1
ATOM 781 C C . ALA A 1 100 ? -0.235 8.175 -3.699 1.00 93.75 100 ALA A C 1
ATOM 783 O O . ALA A 1 100 ? 0.414 7.209 -3.280 1.00 93.75 100 ALA A O 1
ATOM 784 N N . LYS A 1 101 ? -0.767 8.226 -4.919 1.00 95.88 101 LYS A N 1
ATOM 785 C CA . LYS A 1 101 ? -0.434 7.276 -5.973 1.00 95.88 101 LYS A CA 1
ATOM 786 C C . LYS A 1 101 ? 0.845 7.740 -6.660 1.00 95.88 101 LYS A C 1
ATOM 788 O O . LYS A 1 101 ? 0.934 8.881 -7.106 1.00 95.88 101 LYS A O 1
ATOM 793 N N . TYR A 1 102 ? 1.807 6.843 -6.742 1.00 96.00 102 TYR A N 1
ATOM 794 C CA . TYR A 1 102 ? 3.067 7.021 -7.439 1.00 96.00 102 TYR A CA 1
ATOM 795 C C . TYR A 1 102 ? 3.222 5.930 -8.484 1.00 96.00 102 TYR A C 1
ATOM 797 O O . TYR A 1 102 ? 2.342 5.089 -8.675 1.00 96.00 102 TYR A O 1
ATOM 805 N N . SER A 1 103 ? 4.354 5.975 -9.171 1.00 96.62 103 SER A N 1
ATOM 806 C CA . SER A 1 103 ? 4.787 4.895 -10.027 1.00 96.62 103 SER A CA 1
ATOM 807 C C . SER A 1 103 ? 6.280 4.678 -9.845 1.00 96.62 103 SER A C 1
ATOM 809 O O . SER A 1 103 ? 7.097 5.573 -10.102 1.00 96.62 103 SER A O 1
ATOM 811 N N . THR A 1 104 ? 6.627 3.468 -9.427 1.00 96.75 104 THR A N 1
ATOM 812 C CA . THR A 1 104 ? 7.973 3.100 -8.995 1.00 96.75 104 THR A CA 1
ATOM 813 C C . THR A 1 104 ? 8.447 1.846 -9.726 1.00 96.75 104 THR A C 1
ATOM 815 O O . THR A 1 104 ? 7.658 1.084 -10.285 1.00 96.75 104 THR A O 1
ATOM 818 N N . LYS A 1 105 ? 9.768 1.636 -9.788 1.00 96.81 105 LYS A N 1
ATOM 819 C CA . LYS A 1 105 ? 10.359 0.502 -10.506 1.00 96.81 105 LYS A CA 1
ATOM 820 C C . LYS A 1 105 ? 9.891 -0.838 -9.923 1.00 96.81 105 LYS A C 1
ATOM 822 O O . LYS A 1 105 ? 10.006 -1.059 -8.720 1.00 96.81 105 LYS A O 1
ATOM 827 N N . LYS A 1 106 ? 9.495 -1.762 -10.801 1.00 94.81 106 LYS A N 1
ATOM 828 C CA . LYS A 1 106 ? 9.049 -3.134 -10.486 1.00 94.81 106 LYS A CA 1
ATOM 829 C C . LYS A 1 106 ? 10.116 -3.987 -9.780 1.00 94.81 106 LYS A C 1
ATOM 831 O O . LYS A 1 106 ? 9.787 -5.018 -9.213 1.00 94.81 106 LYS A O 1
ATOM 836 N N . ILE A 1 107 ? 11.385 -3.567 -9.813 1.00 95.50 107 ILE A N 1
ATOM 837 C CA . ILE A 1 107 ? 12.494 -4.239 -9.111 1.00 95.50 107 ILE A CA 1
ATOM 838 C C . ILE A 1 107 ? 12.503 -3.980 -7.598 1.00 95.50 107 ILE A C 1
ATOM 840 O O . ILE A 1 107 ? 13.232 -4.650 -6.871 1.00 95.50 107 ILE A O 1
ATOM 844 N N . ASN A 1 108 ? 11.741 -2.995 -7.118 1.00 96.12 108 ASN A N 1
ATOM 845 C CA . ASN A 1 108 ? 11.587 -2.771 -5.688 1.00 96.12 108 ASN A CA 1
ATOM 846 C C . ASN A 1 108 ? 10.651 -3.828 -5.092 1.00 96.12 108 ASN A C 1
ATOM 848 O O . ASN A 1 108 ? 9.661 -4.216 -5.705 1.00 96.12 108 ASN A O 1
ATOM 852 N N . GLY A 1 109 ? 10.948 -4.281 -3.877 1.00 95.31 109 GLY A N 1
ATOM 853 C CA . GLY A 1 109 ? 10.100 -5.217 -3.143 1.00 95.31 109 GLY A CA 1
ATOM 854 C C . GLY A 1 109 ? 9.158 -4.464 -2.216 1.00 95.31 109 GLY A C 1
ATOM 855 O O . GLY A 1 109 ? 9.532 -4.124 -1.090 1.00 95.31 109 GLY A O 1
ATOM 856 N N . PHE A 1 110 ? 7.946 -4.202 -2.698 1.00 96.31 110 PHE A N 1
ATOM 857 C CA . PHE A 1 110 ? 6.853 -3.621 -1.918 1.00 96.31 110 PHE A CA 1
ATOM 858 C C . PHE A 1 110 ? 5.794 -4.675 -1.605 1.00 96.31 110 PHE A C 1
ATOM 860 O O . PHE A 1 110 ? 5.722 -5.720 -2.252 1.00 96.31 110 PHE A O 1
ATOM 867 N N . SER A 1 111 ? 4.965 -4.402 -0.599 1.00 95.19 111 SER A N 1
ATOM 868 C CA . SER A 1 111 ? 3.894 -5.318 -0.218 1.00 95.19 111 SER A CA 1
ATOM 869 C C . SER A 1 111 ? 2.881 -5.480 -1.350 1.00 95.19 111 SER A C 1
ATOM 871 O O . SER A 1 111 ? 2.534 -4.527 -2.047 1.00 95.19 111 SER A O 1
ATOM 873 N N . VAL A 1 112 ? 2.341 -6.686 -1.478 1.00 94.88 112 VAL A N 1
ATOM 874 C CA . VAL A 1 112 ? 1.153 -6.954 -2.289 1.00 94.88 112 VAL A CA 1
ATOM 875 C C . VAL A 1 112 ? -0.017 -7.167 -1.343 1.00 94.88 112 VAL A C 1
ATOM 877 O O . VAL A 1 112 ? 0.117 -7.820 -0.308 1.00 94.88 112 VAL A O 1
ATOM 880 N N . ARG A 1 113 ? -1.160 -6.567 -1.666 1.00 95.50 113 ARG A N 1
ATOM 881 C CA . ARG A 1 113 ? -2.353 -6.592 -0.819 1.00 95.50 113 ARG A CA 1
ATOM 882 C C . ARG A 1 113 ? -3.514 -7.184 -1.599 1.00 95.50 113 ARG A C 1
ATOM 884 O O . ARG A 1 113 ? -3.660 -6.927 -2.792 1.00 95.50 113 ARG A O 1
ATOM 891 N N . CYS A 1 114 ? -4.323 -7.969 -0.903 1.00 95.44 114 CYS A N 1
ATOM 892 C CA . CYS A 1 114 ? -5.461 -8.674 -1.468 1.00 95.44 114 CYS A CA 1
ATOM 893 C C . CYS A 1 114 ? -6.758 -8.150 -0.856 1.00 95.44 114 CYS A C 1
ATOM 895 O O . CYS A 1 114 ? -6.804 -7.835 0.334 1.00 95.44 114 CYS A O 1
ATOM 897 N N . VAL A 1 115 ? -7.811 -8.101 -1.662 1.00 94.62 115 VAL A N 1
ATOM 898 C CA . VAL A 1 115 ? -9.188 -7.832 -1.236 1.00 94.62 115 VAL A CA 1
ATOM 899 C C . VAL A 1 115 ? -10.102 -8.927 -1.762 1.00 94.62 115 VAL A C 1
ATOM 901 O O . VAL A 1 115 ? -9.829 -9.511 -2.810 1.00 94.62 115 VAL A O 1
ATOM 904 N N . LYS A 1 116 ? -11.169 -9.232 -1.024 1.00 93.50 116 LYS A N 1
ATOM 905 C CA . LYS A 1 116 ? -12.121 -10.262 -1.435 1.00 93.50 116 LYS A CA 1
ATOM 906 C C . LYS A 1 116 ? -12.794 -9.837 -2.742 1.00 93.50 116 LYS A C 1
ATOM 908 O O . LYS A 1 116 ? -13.215 -8.685 -2.885 1.00 93.50 116 LYS A O 1
ATOM 913 N N . SER A 1 117 ? -12.863 -10.753 -3.698 1.00 87.75 117 SER A N 1
ATOM 914 C CA . SER A 1 117 ? -13.628 -10.561 -4.925 1.00 87.75 117 S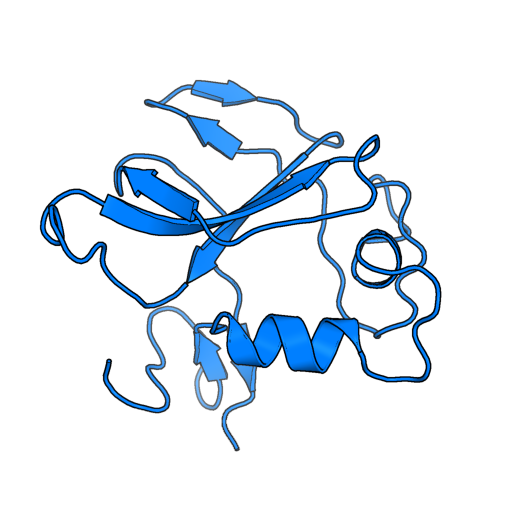ER A CA 1
ATOM 915 C C . SER A 1 117 ? -15.118 -10.497 -4.571 1.00 87.75 117 SER A C 1
ATOM 917 O O . SER A 1 117 ? -15.563 -11.171 -3.641 1.00 87.75 117 SER A O 1
ATOM 919 N N . LYS A 1 118 ? -15.866 -9.620 -5.249 1.00 70.12 118 LYS A N 1
ATOM 920 C CA . LYS A 1 118 ? -17.328 -9.572 -5.106 1.00 70.12 118 LYS A CA 1
ATOM 921 C C . LYS A 1 118 ? -17.959 -10.849 -5.640 1.00 70.12 118 LYS A C 1
ATOM 923 O O . LYS A 1 118 ? -17.446 -11.332 -6.673 1.00 70.12 118 LYS A O 1
#

Sequence (118 aa):
IKPNHQGICPDDWRLLTYDDFVVILNSNGNNHGIEGVRSTFGFGGYNTTGYSLVGAGYNWNYGFKNIGEAVYWFYPEEDADSPATKASDSFTGQSLNSFAKYSTKKINGFSVRCVKSK

Secondary structure (DSSP, 8-state):
--TT--TTSPTTEEEPPHHHHHHHHTSTT--SGGGGGB-TTTS----TTS--B--EEEEETTEEEEETTEEEEEEEEE-SS-TTTEEEEEEEETT-S---EEEEETTSB-B--EEE--

Solvent-accessible surface area (backbone atoms only — not comparable to full-atom values): 6330 Å² total; per-residue (Å²): 122,70,81,81,46,30,80,93,37,58,91,72,24,10,50,33,41,68,67,55,50,55,52,48,46,62,26,78,78,34,83,54,46,56,34,11,34,15,15,64,68,70,25,82,18,66,31,49,43,76,43,67,43,53,24,70,12,36,26,54,84,85,43,77,47,52,65,43,44,20,32,34,33,49,33,83,41,63,28,93,92,42,50,94,53,21,25,26,26,39,46,44,36,66,91,49,74,57,70,55,85,47,66,43,55,64,78,38,50,52,44,80,51,66,39,75,53,131

Radius of gyration: 14.0 Å; Cα contacts (8 Å, |Δi|>4): 261; chains: 1; bounding box: 36×30×36 Å

Mean predicted aligned error: 3.34 Å

Foldseek 3Di:
DPPFDQPPHDPQKGWDAPVNVVCLQPPQPDPQRPLCQADPPLFNHPVSSVHYDAQCAKADLNDGDRHSFKAKEFGPAADPVCRPFKGWIKMDTSPDSDIDIDIDGPSMGHDIDMDGHD

Nearest PDB structures (foldseek):
  7q5b-assembly1_D  TM=5.290E-01  e=5.513E+00  Saccharomyces cerevisiae S288C
  5wnb-assembly2_M  TM=3.157E-01  e=2.262E+00  Homo sapiens